Protein AF-A0A7X7E0E4-F1 (afdb_monomer_lite)

Radius of gyration: 13.51 Å; chains: 1; bounding box: 29×26×35 Å

Sequence (89 aa):
GDQTCRIEGGRSLRDRFVRNNTCTTQNPSEPSSGSKTHICTKYPGCKEGYPVEWCAFDGGHTPGIVDGGGDDGAKTWTKTEVWKFFSQF

Structure (mmCIF, N/CA/C/O bac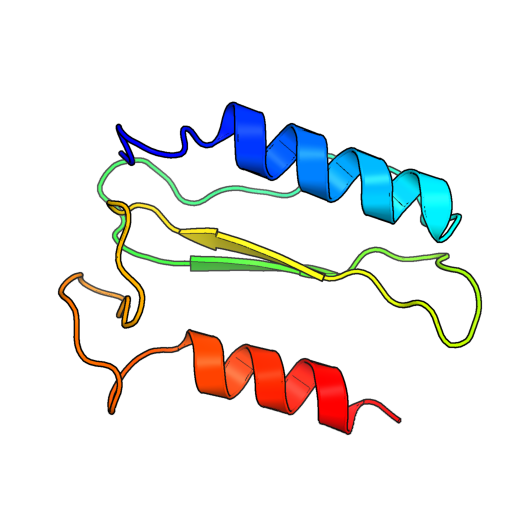kbone):
data_AF-A0A7X7E0E4-F1
#
_entry.id   AF-A0A7X7E0E4-F1
#
loop_
_atom_site.group_PDB
_atom_site.id
_atom_site.type_symbol
_atom_site.label_atom_id
_atom_site.label_alt_id
_atom_site.label_comp_id
_atom_site.label_asym_id
_atom_site.label_entity_id
_atom_site.label_seq_id
_atom_site.pdbx_PDB_ins_code
_atom_site.Cartn_x
_atom_site.Cartn_y
_atom_site.Cartn_z
_atom_site.occupancy
_atom_site.B_iso_or_equiv
_atom_site.auth_seq_id
_atom_site.auth_comp_id
_atom_site.auth_asym_id
_atom_site.auth_atom_id
_atom_site.pdbx_PDB_mo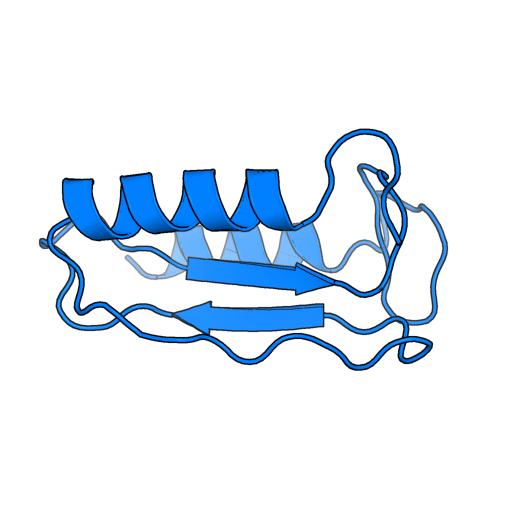del_num
ATOM 1 N N . GLY A 1 1 ? 1.542 3.172 -15.189 1.00 64.12 1 GLY A N 1
ATOM 2 C CA . GLY A 1 1 ? 0.086 3.340 -15.135 1.00 64.12 1 GLY A CA 1
ATOM 3 C C . GLY A 1 1 ? -0.578 2.008 -15.392 1.00 64.12 1 GLY A C 1
ATOM 4 O O . GLY A 1 1 ? -0.329 1.426 -16.443 1.00 64.12 1 GLY A O 1
ATOM 5 N N . ASP A 1 2 ? -1.376 1.532 -14.439 1.00 76.31 2 ASP A N 1
ATOM 6 C CA . ASP A 1 2 ? -2.199 0.325 -14.557 1.00 76.31 2 ASP A CA 1
ATOM 7 C C . ASP A 1 2 ? -3.371 0.567 -15.530 1.00 76.31 2 ASP A C 1
ATOM 9 O O . ASP A 1 2 ? -4.083 1.567 -15.420 1.00 76.31 2 ASP A O 1
ATOM 13 N N . GLN A 1 3 ? -3.552 -0.328 -16.506 1.00 81.00 3 GLN A N 1
ATOM 14 C CA . GLN A 1 3 ? -4.628 -0.258 -17.502 1.00 81.00 3 GLN A CA 1
ATOM 15 C C . GLN A 1 3 ? -5.775 -1.248 -17.241 1.00 81.00 3 GLN A C 1
ATOM 17 O O . GLN A 1 3 ? -6.830 -1.115 -17.859 1.00 81.00 3 GLN A O 1
ATOM 22 N N . THR A 1 4 ? -5.586 -2.200 -16.327 1.00 86.19 4 THR A N 1
ATOM 23 C CA . THR A 1 4 ? -6.557 -3.235 -15.949 1.00 86.19 4 THR A CA 1
ATOM 24 C C . THR A 1 4 ? -7.364 -2.787 -14.735 1.00 86.19 4 THR A C 1
ATOM 26 O O . THR A 1 4 ? -8.593 -2.761 -14.776 1.00 86.19 4 THR A O 1
ATOM 29 N N . CYS A 1 5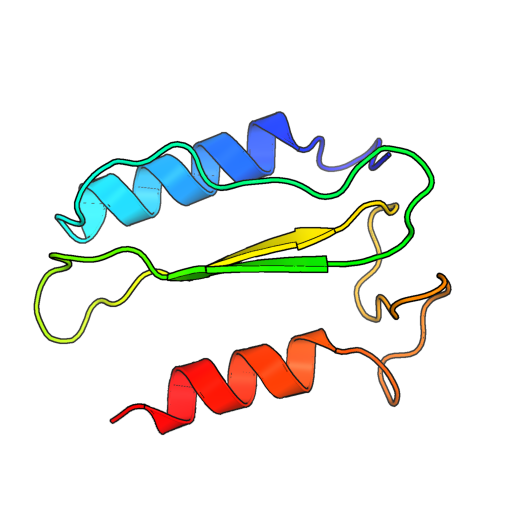 ? -6.678 -2.372 -13.670 1.00 84.50 5 CYS A N 1
ATOM 30 C CA . CYS A 1 5 ? -7.272 -1.784 -12.477 1.00 84.50 5 CYS A CA 1
ATOM 31 C C . CYS A 1 5 ? -6.737 -0.363 -12.323 1.00 84.50 5 CYS A C 1
ATOM 33 O O . CYS A 1 5 ? -5.740 -0.105 -11.651 1.00 84.50 5 CYS A O 1
ATOM 35 N N . ARG A 1 6 ? -7.392 0.586 -12.992 1.00 91.00 6 ARG A N 1
ATOM 36 C CA . ARG A 1 6 ? -6.959 1.982 -12.908 1.00 91.00 6 ARG A CA 1
ATOM 37 C C . ARG A 1 6 ? -7.030 2.480 -11.464 1.00 91.00 6 ARG A C 1
ATOM 39 O O . ARG A 1 6 ? -7.863 2.028 -10.672 1.00 91.00 6 ARG A O 1
ATOM 46 N N . ILE A 1 7 ? -6.175 3.446 -11.136 1.00 92.44 7 ILE A N 1
ATOM 47 C CA . ILE A 1 7 ? -6.018 3.961 -9.770 1.00 92.44 7 ILE A CA 1
ATOM 48 C C . ILE A 1 7 ? -7.333 4.496 -9.184 1.00 92.44 7 ILE A C 1
ATOM 50 O O . ILE A 1 7 ? -7.551 4.407 -7.980 1.00 92.44 7 ILE A O 1
ATOM 54 N N . GLU A 1 8 ? -8.263 4.971 -10.016 1.00 94.06 8 GLU A N 1
ATOM 55 C CA . GLU A 1 8 ? -9.603 5.401 -9.601 1.00 94.06 8 GLU A CA 1
ATOM 56 C C . GLU A 1 8 ? -10.406 4.269 -8.939 1.00 94.06 8 GLU A C 1
ATOM 58 O O . GLU A 1 8 ? -11.123 4.503 -7.961 1.00 94.06 8 GLU A O 1
ATOM 63 N N . GLY A 1 9 ? -10.253 3.032 -9.422 1.00 94.38 9 GLY A N 1
ATOM 64 C CA . GLY A 1 9 ? -10.851 1.847 -8.806 1.00 94.38 9 GLY A CA 1
ATOM 65 C C . GLY A 1 9 ? -10.244 1.558 -7.433 1.00 94.38 9 GLY A C 1
ATOM 66 O O . GLY A 1 9 ? -10.977 1.349 -6.464 1.00 94.38 9 GLY A O 1
ATOM 67 N N . GLY A 1 10 ? -8.915 1.642 -7.321 1.00 94.44 10 GLY A N 1
ATOM 68 C CA . GLY A 1 10 ? -8.198 1.508 -6.049 1.00 94.44 10 GLY A CA 1
ATOM 69 C C . GLY A 1 10 ? -8.607 2.569 -5.020 1.00 94.44 10 GLY A C 1
ATOM 70 O O . GLY A 1 10 ? -8.930 2.235 -3.880 1.00 94.44 10 GLY A O 1
ATOM 71 N N . ARG A 1 11 ? -8.702 3.837 -5.440 1.00 96.88 11 ARG A N 1
ATOM 72 C CA . ARG A 1 11 ? -9.192 4.951 -4.606 1.00 96.88 11 ARG A CA 1
ATOM 73 C C . ARG A 1 11 ? -10.624 4.708 -4.125 1.00 96.88 11 ARG A C 1
ATOM 75 O O . ARG A 1 11 ? -10.906 4.863 -2.942 1.00 96.88 11 ARG A O 1
ATOM 82 N N . SER A 1 12 ? -11.506 4.242 -5.010 1.00 96.44 12 SER A N 1
ATOM 83 C CA . SER A 1 12 ? -12.896 3.927 -4.650 1.00 96.44 12 SER A CA 1
ATOM 84 C C . SER A 1 12 ? -12.991 2.805 -3.603 1.00 96.44 12 SER A C 1
ATOM 86 O O . SER A 1 12 ? -13.811 2.873 -2.683 1.00 96.44 12 SER A O 1
ATOM 88 N N . LEU A 1 13 ? -12.138 1.778 -3.707 1.00 96.38 13 LEU A N 1
ATOM 89 C CA . LEU A 1 13 ? -12.048 0.698 -2.718 1.00 96.38 13 LEU A CA 1
ATOM 90 C C . LEU A 1 13 ? -11.526 1.205 -1.372 1.00 96.38 13 LEU A C 1
ATOM 92 O O . LEU A 1 13 ? -12.142 0.934 -0.340 1.00 96.38 13 LEU A O 1
ATOM 96 N N . ARG A 1 14 ? -10.438 1.980 -1.380 1.00 97.69 14 ARG A N 1
ATOM 97 C CA . ARG A 1 14 ? -9.894 2.645 -0.189 1.00 97.69 14 ARG A CA 1
ATOM 98 C C . ARG A 1 14 ? -10.973 3.448 0.533 1.00 97.69 14 ARG A C 1
ATOM 100 O O . ARG A 1 14 ? -11.206 3.222 1.717 1.00 97.69 14 ARG A O 1
ATOM 107 N N . ASP A 1 15 ? -11.680 4.322 -0.180 1.00 97.88 15 ASP A N 1
ATOM 108 C CA . ASP A 1 15 ? -12.696 5.207 0.406 1.00 97.88 15 ASP A CA 1
ATOM 109 C C . ASP A 1 15 ? -13.865 4.423 1.019 1.00 97.88 15 ASP A C 1
ATOM 111 O O . ASP A 1 15 ? -14.452 4.834 2.025 1.00 97.88 15 ASP A O 1
ATOM 115 N N . ARG A 1 16 ? -14.188 3.248 0.461 1.00 98.12 16 ARG A N 1
ATOM 116 C CA . ARG A 1 16 ? -15.154 2.322 1.063 1.00 98.12 16 ARG A CA 1
ATOM 117 C C . ARG A 1 16 ? -14.674 1.789 2.413 1.00 98.12 16 ARG A C 1
ATOM 119 O O . ARG A 1 16 ? -15.469 1.795 3.349 1.00 98.12 16 ARG A O 1
ATOM 126 N N . PHE A 1 17 ? -13.421 1.351 2.535 1.00 98.12 17 PHE A N 1
ATOM 127 C CA . PHE A 1 17 ? -12.881 0.857 3.810 1.00 98.12 17 PHE A CA 1
ATOM 128 C C . PHE A 1 17 ? -12.719 1.969 4.847 1.00 98.12 17 PHE A C 1
ATOM 130 O O . PHE A 1 17 ? -13.112 1.774 5.992 1.00 98.12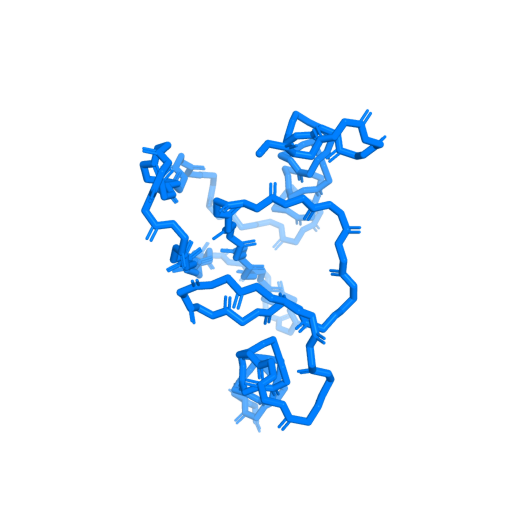 17 PHE A O 1
ATOM 137 N N . VAL A 1 18 ? -12.243 3.150 4.441 1.00 98.44 18 VAL A N 1
ATOM 138 C CA . VAL A 1 18 ? -12.154 4.340 5.308 1.00 98.44 18 VAL A CA 1
ATOM 139 C C . VAL A 1 18 ? -13.511 4.647 5.940 1.00 98.44 18 VAL A C 1
ATOM 141 O O . VAL A 1 18 ? -13.606 4.798 7.156 1.00 98.44 18 VAL A O 1
ATOM 144 N N . ARG A 1 19 ? -14.579 4.660 5.132 1.00 98.25 19 ARG A N 1
ATOM 145 C CA . ARG A 1 19 ? -15.947 4.872 5.622 1.00 98.25 19 ARG A CA 1
ATOM 146 C C . ARG A 1 19 ? -16.427 3.732 6.521 1.00 98.25 19 ARG A C 1
ATOM 148 O O . ARG A 1 19 ? -16.961 3.994 7.593 1.00 98.25 19 ARG A O 1
ATOM 155 N N . ASN A 1 20 ? -16.265 2.483 6.086 1.00 98.25 20 ASN A N 1
ATOM 156 C CA . ASN A 1 20 ? -16.744 1.315 6.831 1.00 98.25 20 ASN A CA 1
ATOM 157 C C . ASN A 1 20 ? -16.081 1.187 8.210 1.00 98.25 20 ASN A C 1
ATOM 159 O O . ASN A 1 20 ? -16.731 0.773 9.167 1.00 98.25 20 ASN A O 1
ATOM 163 N N . ASN A 1 21 ? -14.808 1.569 8.304 1.00 98.50 21 ASN A N 1
ATOM 164 C CA . ASN A 1 21 ? -14.002 1.461 9.514 1.00 98.50 21 ASN A CA 1
ATOM 165 C C . ASN A 1 21 ? -13.964 2.774 10.312 1.00 98.50 21 ASN A C 1
ATOM 167 O O . ASN A 1 21 ? -13.139 2.911 11.210 1.00 98.50 21 ASN A O 1
ATOM 171 N N . THR A 1 22 ? -14.832 3.736 9.972 1.00 98.19 22 THR A N 1
ATOM 172 C CA . THR A 1 22 ? -14.984 5.042 10.640 1.00 98.19 22 THR A CA 1
ATOM 173 C C . THR A 1 22 ? -13.686 5.839 10.774 1.00 98.19 22 THR A C 1
ATOM 175 O O . THR A 1 22 ? -13.520 6.590 11.729 1.00 98.19 22 THR A O 1
ATOM 178 N N . CYS A 1 23 ? -12.761 5.672 9.834 1.00 98.44 23 CYS A N 1
ATOM 179 C CA . CYS A 1 23 ? -11.502 6.399 9.823 1.00 98.44 23 CYS A CA 1
ATOM 180 C C . CYS A 1 23 ? -11.703 7.865 9.410 1.00 98.44 23 CYS A C 1
ATOM 182 O O . CYS A 1 23 ? -12.617 8.193 8.648 1.00 98.44 23 CYS A O 1
ATOM 184 N N . THR A 1 24 ? -10.788 8.740 9.824 1.00 98.12 24 THR A N 1
ATOM 185 C CA . THR A 1 24 ? -10.734 10.128 9.351 1.00 98.12 24 THR A CA 1
ATOM 186 C C . THR A 1 24 ? -10.417 10.160 7.858 1.00 98.12 24 THR A C 1
ATOM 188 O O . THR A 1 24 ? -9.377 9.666 7.424 1.0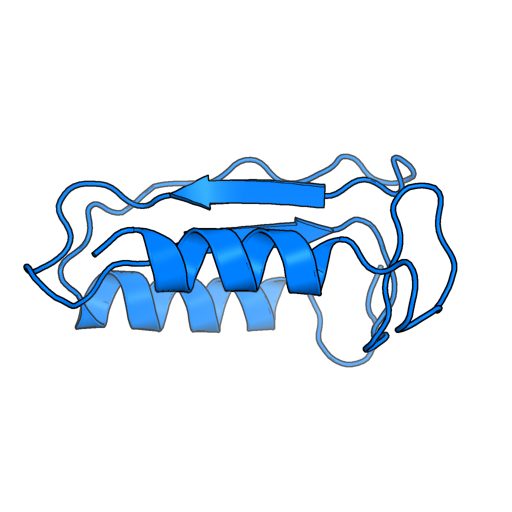0 98.12 24 THR A O 1
ATOM 191 N N . THR A 1 25 ? -11.288 10.769 7.055 1.00 95.88 25 THR A N 1
ATOM 192 C CA . THR A 1 25 ? -11.055 10.941 5.616 1.00 95.88 25 THR A CA 1
ATOM 193 C C . THR A 1 25 ? -9.863 11.858 5.356 1.00 95.88 25 THR A C 1
ATOM 195 O O . THR A 1 25 ? -9.750 12.918 5.968 1.00 95.88 25 THR A O 1
ATOM 198 N N . GLN A 1 26 ? -9.012 11.489 4.403 1.00 95.38 26 GLN A N 1
ATOM 199 C CA . GLN A 1 26 ? -7.859 12.279 3.969 1.00 95.38 26 GLN A CA 1
ATOM 200 C C . GLN A 1 26 ? -7.567 12.019 2.489 1.00 95.38 26 GLN A C 1
ATOM 202 O O . GLN A 1 26 ? -7.983 10.992 1.946 1.00 95.38 26 GLN A O 1
ATOM 207 N N . ASN A 1 27 ? -6.819 12.933 1.872 1.00 94.06 27 ASN A N 1
ATOM 208 C CA . ASN A 1 27 ? -6.274 12.788 0.525 1.00 94.06 27 ASN A CA 1
ATOM 209 C C . ASN A 1 27 ? -4.815 12.316 0.634 1.00 94.06 27 ASN A C 1
ATOM 211 O O . ASN A 1 27 ? -3.934 13.157 0.815 1.00 94.06 27 ASN A O 1
ATOM 215 N N . PRO A 1 28 ? -4.546 10.998 0.593 1.00 95.50 28 PRO A N 1
ATOM 216 C CA . PRO A 1 28 ? -3.189 10.483 0.715 1.00 95.50 28 PRO A CA 1
ATOM 217 C C . PRO A 1 28 ? -2.347 10.897 -0.494 1.00 95.50 28 PRO A C 1
ATOM 219 O O . PRO A 1 28 ? -2.846 10.936 -1.621 1.00 95.50 28 PRO A O 1
ATOM 222 N N . SER A 1 29 ? -1.066 11.173 -0.257 1.00 95.31 29 SER A N 1
ATOM 223 C CA . SER A 1 29 ? -0.099 11.409 -1.328 1.00 95.31 29 SER A CA 1
ATOM 224 C C . SER A 1 29 ? 0.044 10.168 -2.207 1.00 95.31 29 SER A C 1
ATOM 226 O O . SER A 1 29 ? 0.019 9.039 -1.716 1.00 95.31 29 SER A O 1
ATOM 228 N N . GLU A 1 30 ? 0.250 10.381 -3.502 1.00 96.00 30 GLU A N 1
ATOM 229 C CA . GLU A 1 30 ? 0.540 9.315 -4.459 1.00 96.00 30 GLU A CA 1
ATOM 230 C C . GLU A 1 30 ? 1.907 9.544 -5.120 1.00 96.00 30 GLU A C 1
ATOM 232 O O . GLU A 1 30 ? 2.336 10.697 -5.247 1.00 96.00 30 GLU A O 1
ATOM 237 N N . PRO A 1 31 ? 2.613 8.471 -5.524 1.00 96.44 31 PRO A N 1
ATOM 238 C CA . PRO A 1 31 ? 3.891 8.593 -6.214 1.00 96.44 31 PRO A CA 1
ATOM 239 C C . PRO A 1 31 ? 3.767 9.403 -7.508 1.00 96.44 31 PRO A C 1
ATOM 241 O O . PRO A 1 31 ? 2.769 9.315 -8.227 1.00 96.44 31 PRO A O 1
ATOM 244 N N . SER A 1 32 ? 4.803 10.172 -7.840 1.00 95.62 32 SER A N 1
ATOM 245 C CA . SER A 1 32 ? 4.851 10.896 -9.110 1.00 95.62 32 SER A CA 1
ATOM 246 C C . SER A 1 32 ? 4.995 9.932 -10.292 1.00 95.62 32 SER A C 1
ATOM 248 O O . SER A 1 32 ? 5.595 8.859 -10.183 1.00 95.62 32 SER A O 1
ATOM 250 N N . SER A 1 33 ? 4.458 10.318 -11.450 1.00 93.94 33 SER A N 1
ATOM 251 C CA . SER A 1 33 ? 4.591 9.531 -12.681 1.00 93.94 33 SER A CA 1
ATOM 252 C C . SER A 1 33 ? 6.064 9.359 -13.062 1.00 93.94 33 SER A C 1
ATOM 254 O O . SER A 1 33 ? 6.811 10.334 -13.128 1.00 93.94 33 SER A O 1
ATOM 256 N N . GLY A 1 34 ? 6.481 8.120 -13.313 1.00 94.06 34 GLY A N 1
ATOM 257 C CA . GLY A 1 34 ? 7.862 7.758 -13.629 1.00 94.06 34 GLY A CA 1
ATOM 258 C C . GLY A 1 34 ? 8.746 7.472 -12.411 1.00 94.06 34 GLY A C 1
ATOM 259 O O . GLY A 1 34 ? 9.856 6.985 -12.604 1.00 94.06 34 GLY A O 1
ATOM 260 N N . SER A 1 35 ? 8.277 7.719 -11.182 1.00 96.50 35 SER A N 1
ATOM 261 C CA . SER A 1 35 ? 9.065 7.487 -9.961 1.00 96.50 35 SER A CA 1
ATOM 262 C C . SER A 1 35 ? 9.385 6.018 -9.713 1.00 96.50 35 SER A C 1
ATOM 264 O O . SER A 1 35 ? 10.446 5.720 -9.169 1.00 96.50 35 SER A O 1
ATOM 266 N N . LYS A 1 36 ? 8.484 5.104 -10.106 1.00 95.62 36 LYS A N 1
ATOM 267 C CA . LYS A 1 36 ? 8.599 3.665 -9.812 1.00 95.62 36 LYS A CA 1
ATOM 268 C C . LYS A 1 36 ? 8.792 3.396 -8.311 1.00 95.62 36 LYS A C 1
ATOM 270 O O . LYS A 1 36 ? 9.498 2.460 -7.949 1.00 95.62 36 LYS A O 1
ATOM 275 N N . THR A 1 37 ? 8.183 4.213 -7.454 1.00 96.75 37 THR A N 1
ATOM 276 C CA . THR A 1 37 ? 8.190 4.051 -5.994 1.00 96.75 37 THR A CA 1
ATOM 277 C C . THR A 1 37 ? 6.778 3.851 -5.453 1.00 96.75 37 THR A C 1
ATOM 279 O O . THR A 1 37 ? 5.792 4.143 -6.142 1.00 96.75 37 THR A O 1
ATOM 282 N N . HIS A 1 38 ? 6.676 3.354 -4.217 1.00 97.12 38 HIS A N 1
ATOM 283 C CA . HIS A 1 38 ? 5.428 3.327 -3.458 1.00 97.12 38 HIS A CA 1
ATOM 284 C C . HIS A 1 38 ? 5.378 4.403 -2.368 1.00 97.12 38 HIS A C 1
ATOM 286 O O . HIS A 1 38 ? 6.398 4.872 -1.865 1.00 97.12 38 HIS A O 1
ATOM 292 N N . ILE A 1 39 ? 4.157 4.775 -1.987 1.00 97.62 39 ILE A N 1
ATOM 293 C CA . ILE A 1 39 ? 3.854 5.587 -0.807 1.00 97.62 39 ILE A CA 1
ATOM 294 C C . ILE A 1 39 ? 2.717 4.901 -0.054 1.00 97.62 39 ILE A C 1
ATOM 296 O O . ILE A 1 39 ? 1.666 4.644 -0.641 1.00 97.62 39 ILE A O 1
ATOM 300 N N . CYS A 1 40 ? 2.915 4.645 1.241 1.00 97.62 40 CYS A N 1
ATOM 301 C CA . CYS A 1 40 ? 1.886 4.141 2.148 1.00 97.62 40 CYS A CA 1
ATOM 302 C C . CYS A 1 40 ? 1.394 5.247 3.086 1.00 97.62 40 CYS A C 1
ATOM 304 O O . CYS A 1 40 ? 2.176 6.048 3.594 1.00 97.62 40 CYS A O 1
ATOM 306 N N . THR A 1 41 ? 0.083 5.303 3.310 1.00 97.69 41 THR A N 1
ATOM 307 C CA . THR A 1 41 ? -0.571 6.247 4.217 1.00 97.69 41 THR A CA 1
ATOM 308 C C . THR A 1 41 ? -1.478 5.492 5.180 1.00 97.69 41 THR A C 1
ATOM 310 O O . THR A 1 41 ? -2.437 4.838 4.763 1.00 97.69 41 THR A O 1
ATOM 313 N N . LYS A 1 42 ? -1.213 5.640 6.479 1.00 97.19 42 LYS A N 1
ATOM 314 C CA . LYS A 1 42 ? -2.086 5.147 7.549 1.00 97.19 42 LYS A CA 1
ATOM 315 C C . LYS A 1 42 ? -3.220 6.131 7.798 1.00 97.19 42 LYS A C 1
ATOM 317 O O . LYS A 1 42 ? -3.001 7.343 7.846 1.00 97.19 42 LYS A O 1
ATOM 322 N N . TYR A 1 43 ? -4.433 5.617 7.954 1.00 97.81 43 TYR A N 1
ATOM 323 C CA . TYR A 1 43 ? -5.598 6.430 8.270 1.00 97.81 43 TYR A CA 1
ATOM 324 C C . TYR A 1 43 ? -5.770 6.562 9.789 1.00 97.81 43 TYR A C 1
ATOM 326 O O . TYR A 1 43 ? -5.843 5.545 10.480 1.00 97.81 43 TYR A O 1
ATOM 334 N N . PRO A 1 44 ? -5.829 7.791 10.333 1.00 96.69 44 PRO A N 1
ATOM 335 C CA . PRO A 1 44 ? -6.065 7.993 11.755 1.00 96.69 44 PRO A CA 1
ATOM 336 C C . PRO A 1 44 ? -7.556 7.862 12.095 1.00 96.69 44 PRO A C 1
ATOM 338 O O . PRO A 1 44 ? -8.421 7.916 11.221 1.00 96.69 44 PRO A O 1
ATOM 341 N N . GLY A 1 45 ? -7.859 7.721 13.387 1.00 97.25 45 GLY A N 1
ATOM 342 C CA . GLY A 1 45 ? -9.234 7.768 13.900 1.00 97.25 45 GLY A CA 1
ATOM 343 C C . GLY A 1 45 ? -10.116 6.574 13.525 1.00 97.25 45 GLY A C 1
ATOM 344 O O . GLY A 1 45 ? -11.322 6.637 13.725 1.00 97.25 45 GLY A O 1
ATOM 345 N N . CYS A 1 46 ? -9.546 5.500 12.977 1.00 97.75 46 CYS A N 1
ATOM 346 C CA . CYS A 1 46 ? -10.293 4.284 12.673 1.00 97.75 46 CYS A CA 1
ATOM 347 C C . CYS A 1 46 ? -10.867 3.634 13.939 1.00 97.75 46 CYS A C 1
ATOM 349 O O . CYS A 1 46 ? -10.292 3.737 15.025 1.00 97.75 46 CYS A O 1
ATOM 351 N N . LYS A 1 47 ? -11.971 2.899 13.775 1.00 97.94 47 LYS A N 1
ATOM 352 C CA . LYS A 1 47 ? -12.523 2.017 14.803 1.00 97.94 47 LYS A CA 1
ATOM 353 C C . LYS A 1 47 ? -11.444 1.049 15.295 1.00 97.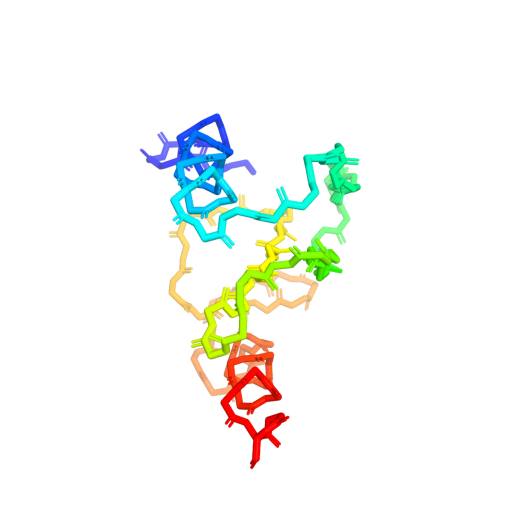94 47 LYS A C 1
ATOM 355 O O . LYS A 1 47 ? -10.730 0.443 14.494 1.00 97.94 47 LYS A O 1
ATOM 360 N N . GLU A 1 48 ? -11.367 0.869 16.609 1.00 95.69 48 GLU A N 1
ATOM 361 C CA . GLU A 1 48 ? -10.446 -0.077 17.241 1.00 95.69 48 GLU A CA 1
ATOM 362 C C . GLU A 1 48 ? -10.603 -1.489 16.653 1.00 95.69 48 GLU A C 1
ATOM 364 O O . GLU A 1 48 ? -11.720 -1.987 16.496 1.00 95.69 48 GLU A O 1
ATOM 369 N N . GLY A 1 49 ? -9.479 -2.111 16.284 1.00 95.25 49 GLY A N 1
ATOM 370 C CA . GLY A 1 49 ? -9.442 -3.411 15.604 1.00 95.25 49 GLY A CA 1
ATOM 371 C C . GLY A 1 49 ? -9.710 -3.369 14.092 1.00 95.25 49 GLY A C 1
ATOM 372 O O . GLY A 1 49 ? -9.675 -4.413 13.447 1.00 95.25 49 GLY A O 1
ATOM 373 N N . TYR A 1 50 ? -9.947 -2.191 13.504 1.00 97.00 50 TYR A N 1
ATOM 374 C CA . TYR A 1 50 ? -10.232 -2.023 12.072 1.00 97.00 50 TYR A CA 1
ATOM 375 C C . TYR A 1 50 ? -9.342 -0.943 11.424 1.00 97.00 50 TYR A C 1
ATOM 377 O O . TYR A 1 50 ? -9.864 0.011 10.837 1.00 97.00 50 TYR A O 1
ATOM 385 N N . PRO A 1 51 ? -8.000 -1.042 11.501 1.00 98.00 51 PRO A N 1
ATOM 386 C CA . PRO A 1 51 ? -7.118 -0.061 10.872 1.00 98.00 51 PRO A CA 1
ATOM 387 C C . PRO A 1 51 ? -7.285 -0.070 9.347 1.00 98.00 51 PRO A C 1
ATOM 389 O O . PRO A 1 51 ? -7.651 -1.081 8.742 1.00 98.00 51 PRO A O 1
ATOM 392 N N . VAL A 1 52 ? -6.962 1.056 8.714 1.00 98.00 52 VAL A N 1
ATOM 393 C CA . VAL A 1 52 ? -6.860 1.162 7.256 1.00 98.00 52 VAL A CA 1
ATOM 394 C C . VAL A 1 52 ? -5.511 1.775 6.903 1.00 98.00 52 VAL A C 1
ATOM 396 O O . VAL A 1 52 ? -5.145 2.840 7.400 1.00 98.00 52 VAL A O 1
ATOM 399 N N . GLU A 1 53 ? -4.785 1.110 6.012 1.00 97.75 53 GLU A N 1
ATOM 400 C CA . GLU A 1 53 ? -3.559 1.609 5.397 1.00 97.75 53 GLU A CA 1
ATOM 401 C C . GLU A 1 53 ? -3.691 1.505 3.876 1.00 97.75 53 GLU A C 1
ATOM 403 O O . GLU A 1 53 ? -4.205 0.518 3.348 1.00 97.75 53 GLU A O 1
ATOM 408 N N . TRP A 1 54 ? -3.283 2.560 3.175 1.00 97.69 54 TRP A N 1
ATOM 409 C CA . TRP A 1 54 ? -3.353 2.658 1.721 1.00 97.69 54 TRP A CA 1
ATOM 410 C C . TRP A 1 54 ? -1.956 2.826 1.146 1.00 97.69 54 TRP A C 1
ATOM 412 O O . TRP A 1 54 ? -1.310 3.831 1.430 1.00 97.69 54 TRP A O 1
ATOM 422 N N . CYS A 1 55 ? -1.523 1.888 0.308 1.00 97.31 55 CYS A N 1
ATOM 423 C CA . CYS A 1 55 ? -0.263 1.975 -0.421 1.00 97.31 55 CYS A CA 1
ATOM 424 C C . CYS A 1 55 ? -0.529 2.150 -1.920 1.00 97.31 55 CYS A C 1
ATOM 426 O O . CYS A 1 55 ? -1.192 1.314 -2.532 1.00 97.31 55 CYS A O 1
ATOM 428 N N . ALA A 1 56 ? 0.002 3.219 -2.512 1.00 96.38 56 ALA A N 1
ATOM 429 C CA . ALA A 1 56 ? -0.042 3.479 -3.950 1.00 96.38 56 ALA A CA 1
ATOM 430 C C . ALA A 1 56 ? 1.354 3.321 -4.563 1.00 96.38 56 ALA A C 1
ATOM 432 O O . ALA A 1 56 ? 2.342 3.657 -3.917 1.00 96.38 56 ALA A O 1
ATOM 433 N N . PHE A 1 57 ? 1.432 2.853 -5.810 1.00 96.06 57 PHE A N 1
ATOM 434 C CA . PHE A 1 57 ? 2.684 2.649 -6.544 1.00 96.06 57 PHE A CA 1
ATOM 435 C C . PHE A 1 57 ? 2.584 3.163 -7.985 1.00 96.06 57 PHE A C 1
ATOM 437 O O . PHE A 1 57 ? 1.559 2.977 -8.645 1.00 96.06 57 PHE A O 1
ATOM 444 N N . ASP A 1 58 ? 3.661 3.756 -8.507 1.00 94.94 58 ASP A N 1
ATOM 445 C CA . ASP A 1 58 ? 3.750 4.153 -9.919 1.00 94.94 58 ASP A CA 1
ATOM 446 C C . ASP A 1 58 ? 4.155 2.973 -10.833 1.00 94.94 58 ASP A C 1
ATOM 448 O O . ASP A 1 58 ? 5.305 2.824 -11.268 1.00 94.94 58 ASP A O 1
ATOM 452 N N . GLY A 1 59 ? 3.182 2.122 -11.171 1.00 92.12 59 GLY A N 1
ATOM 453 C CA . GLY A 1 59 ? 3.425 0.874 -11.906 1.00 92.12 59 GLY A CA 1
ATOM 454 C C . GLY A 1 59 ? 2.300 0.409 -12.811 1.00 92.12 59 GLY A C 1
ATOM 455 O O . GLY A 1 59 ? 1.383 1.167 -13.131 1.00 92.12 59 GLY A O 1
ATOM 456 N N . GLY A 1 60 ? 2.441 -0.827 -13.291 1.00 90.44 60 GLY A N 1
ATOM 457 C CA . GLY A 1 60 ? 1.373 -1.594 -13.934 1.00 90.44 60 GLY A CA 1
ATOM 458 C C . GLY A 1 60 ? 0.674 -2.525 -12.937 1.00 90.44 60 GLY A C 1
ATOM 459 O O . GLY A 1 60 ? 0.989 -2.507 -11.750 1.00 90.44 60 GLY A O 1
ATOM 460 N N . HIS A 1 61 ? -0.249 -3.351 -13.435 1.00 90.88 61 HIS A N 1
ATOM 461 C CA . HIS A 1 61 ? -0.950 -4.357 -12.632 1.00 90.88 61 HIS A CA 1
ATOM 462 C C . HIS A 1 61 ? -0.103 -5.624 -12.480 1.00 90.88 61 HIS A C 1
ATOM 464 O O . HIS A 1 61 ? -0.161 -6.505 -13.340 1.00 90.88 61 HIS A O 1
ATOM 470 N N . THR A 1 62 ? 0.701 -5.726 -11.422 1.00 90.31 62 THR A N 1
ATOM 471 C CA . THR A 1 62 ? 1.512 -6.925 -11.159 1.00 90.31 62 THR A CA 1
ATOM 472 C C . THR A 1 62 ? 1.447 -7.344 -9.688 1.00 90.31 62 THR A C 1
ATOM 474 O O . THR A 1 62 ? 1.336 -6.485 -8.810 1.00 90.31 62 THR A O 1
ATOM 477 N N . PRO A 1 63 ? 1.498 -8.657 -9.387 1.00 88.69 63 PRO A N 1
ATOM 478 C CA . PRO A 1 63 ? 1.408 -9.149 -8.014 1.00 88.69 63 PRO A CA 1
ATOM 479 C C . PRO A 1 63 ? 2.711 -8.985 -7.212 1.00 88.69 63 PRO A C 1
ATOM 481 O O . PRO A 1 63 ? 2.651 -8.859 -5.992 1.00 88.69 63 PRO A O 1
ATOM 484 N N . GLY A 1 64 ? 3.883 -8.989 -7.854 1.00 92.81 64 GLY A N 1
ATOM 485 C CA . GLY A 1 64 ? 5.198 -8.939 -7.205 1.00 92.81 64 GLY A CA 1
ATOM 486 C C . GLY A 1 64 ? 5.934 -7.620 -7.417 1.00 92.81 64 GLY A C 1
ATOM 487 O O . GLY A 1 64 ? 7.142 -7.616 -7.634 1.00 92.81 64 GLY A O 1
ATOM 488 N N . ILE A 1 65 ? 5.231 -6.490 -7.375 1.00 93.50 65 ILE A N 1
ATOM 489 C CA . ILE A 1 65 ? 5.819 -5.187 -7.692 1.00 93.50 65 ILE A CA 1
ATOM 490 C C . ILE A 1 65 ? 7.012 -4.810 -6.790 1.00 93.50 65 ILE A C 1
ATOM 492 O O . ILE A 1 65 ? 6.978 -5.021 -5.574 1.00 93.50 65 ILE A O 1
ATOM 496 N N . VAL A 1 66 ? 8.062 -4.236 -7.386 1.00 95.81 66 VAL A N 1
ATOM 497 C CA . VAL A 1 66 ? 9.299 -3.802 -6.711 1.00 95.81 66 VAL A CA 1
ATOM 498 C C . VAL A 1 66 ? 9.554 -2.317 -6.991 1.00 95.81 66 VAL A C 1
ATOM 500 O O . VAL A 1 66 ? 9.285 -1.835 -8.094 1.00 95.81 66 VAL A O 1
ATOM 503 N N . ASP A 1 67 ? 10.087 -1.588 -6.008 1.00 96.00 67 ASP A N 1
ATOM 504 C CA . ASP A 1 67 ? 10.567 -0.221 -6.231 1.00 96.00 67 ASP A CA 1
ATOM 505 C C . ASP A 1 67 ? 11.735 -0.216 -7.224 1.00 96.00 67 ASP A C 1
ATOM 507 O O . ASP A 1 67 ? 12.587 -1.103 -7.214 1.00 96.00 67 ASP A O 1
ATOM 511 N N . GLY A 1 68 ? 11.763 0.775 -8.113 1.00 93.81 68 GLY A N 1
ATOM 512 C CA . GLY A 1 68 ? 12.625 0.773 -9.298 1.00 93.81 68 GLY A CA 1
ATOM 513 C C . GLY A 1 68 ? 12.049 -0.023 -10.479 1.00 93.81 68 GLY A C 1
ATOM 514 O O . GLY A 1 68 ? 12.562 0.084 -11.591 1.00 93.81 68 GLY A O 1
ATOM 515 N N . GLY A 1 69 ? 10.936 -0.738 -10.279 1.00 88.44 69 GLY A N 1
ATOM 516 C CA . GLY A 1 69 ? 10.209 -1.483 -11.305 1.00 88.44 69 GLY A CA 1
ATOM 517 C C . GLY A 1 69 ? 10.532 -2.981 -11.344 1.00 88.44 69 GLY A C 1
ATOM 518 O O . GLY A 1 69 ? 11.479 -3.460 -10.728 1.00 88.44 69 GLY A O 1
ATOM 519 N N . GLY A 1 70 ? 9.720 -3.723 -12.103 1.00 91.00 70 GLY A N 1
ATOM 520 C CA . GLY A 1 70 ? 9.809 -5.180 -12.233 1.00 91.00 70 GLY A CA 1
ATOM 521 C C . GLY A 1 70 ? 8.702 -5.928 -11.485 1.00 91.00 70 GLY A C 1
ATOM 522 O O . GLY A 1 70 ? 7.854 -5.324 -10.828 1.00 91.00 70 GLY A O 1
ATOM 523 N N . ASP A 1 71 ? 8.712 -7.251 -11.627 1.00 93.50 71 ASP A N 1
ATOM 524 C CA . ASP A 1 71 ? 7.778 -8.175 -10.982 1.00 93.50 71 ASP A CA 1
ATOM 525 C C . ASP A 1 71 ? 8.565 -9.369 -10.423 1.00 93.50 71 ASP A C 1
ATOM 527 O O . ASP A 1 71 ? 9.059 -10.214 -11.169 1.00 93.50 71 ASP A O 1
ATOM 531 N N . ASP A 1 72 ? 8.758 -9.379 -9.107 1.00 94.62 72 ASP A N 1
ATOM 532 C CA . ASP A 1 72 ? 9.501 -10.395 -8.368 1.00 94.62 72 ASP A CA 1
ATOM 533 C C . ASP A 1 72 ? 8.869 -10.562 -6.978 1.00 94.62 72 ASP A C 1
ATOM 535 O O . ASP A 1 72 ? 9.109 -9.785 -6.048 1.00 94.62 72 ASP A O 1
ATOM 539 N N . GLY A 1 73 ? 8.068 -11.617 -6.813 1.00 92.12 73 GLY A N 1
ATOM 540 C CA . GLY A 1 73 ? 7.409 -11.927 -5.542 1.00 92.12 73 GLY A CA 1
ATOM 541 C C . GLY A 1 73 ? 8.380 -12.169 -4.380 1.00 92.12 73 GLY A C 1
ATOM 542 O O . GLY A 1 73 ? 8.012 -11.976 -3.221 1.00 92.12 73 GLY A O 1
ATOM 543 N N . ALA A 1 74 ? 9.639 -12.529 -4.650 1.00 93.00 74 ALA A N 1
ATOM 544 C CA . ALA A 1 74 ? 10.650 -12.668 -3.610 1.00 93.00 74 ALA A CA 1
ATOM 545 C C . ALA A 1 74 ? 11.234 -11.316 -3.181 1.00 93.00 74 ALA A C 1
ATOM 547 O O . ALA A 1 74 ? 11.709 -11.209 -2.050 1.00 93.00 74 ALA A O 1
ATOM 548 N N . LYS A 1 75 ? 11.178 -10.277 -4.021 1.00 94.38 75 LYS A N 1
ATOM 549 C CA . LYS A 1 75 ? 11.729 -8.940 -3.723 1.00 94.38 75 LYS A CA 1
ATOM 550 C C . LYS A 1 75 ? 10.685 -7.850 -3.493 1.00 94.38 75 LYS A C 1
ATOM 552 O O . LYS A 1 75 ? 11.061 -6.750 -3.101 1.00 94.38 75 LYS A O 1
ATOM 557 N N . THR A 1 76 ? 9.403 -8.139 -3.701 1.00 96.69 76 THR A N 1
ATOM 558 C CA . THR A 1 76 ? 8.328 -7.152 -3.540 1.00 96.69 76 THR A CA 1
ATOM 559 C C . THR A 1 76 ? 8.338 -6.479 -2.165 1.00 96.69 76 THR A C 1
ATOM 561 O O . THR A 1 76 ? 8.564 -7.128 -1.141 1.00 96.69 76 THR A O 1
ATOM 564 N N . TRP A 1 77 ? 8.064 -5.172 -2.140 1.00 95.75 77 TRP A N 1
ATOM 565 C CA . TRP A 1 77 ? 7.897 -4.398 -0.905 1.00 95.75 77 TRP A CA 1
ATOM 566 C C . TRP A 1 77 ? 6.567 -4.710 -0.205 1.00 95.75 77 TRP A C 1
ATOM 568 O O . TRP A 1 77 ? 6.467 -4.582 1.015 1.00 95.75 77 TRP A O 1
ATOM 578 N N . THR A 1 78 ? 5.565 -5.196 -0.947 1.00 95.88 78 THR A N 1
ATOM 579 C CA . THR A 1 78 ? 4.210 -5.457 -0.431 1.00 95.88 78 THR A CA 1
ATOM 580 C C . THR A 1 78 ? 4.213 -6.424 0.750 1.00 95.88 78 THR A C 1
ATOM 582 O O . THR A 1 78 ? 3.542 -6.171 1.743 1.00 95.88 78 THR A O 1
ATOM 585 N N . LYS A 1 79 ? 5.028 -7.487 0.709 1.00 94.25 79 LYS A N 1
ATOM 586 C CA . LYS A 1 79 ? 5.146 -8.459 1.811 1.00 94.25 79 LYS A CA 1
ATOM 587 C C . LYS A 1 79 ? 5.634 -7.814 3.113 1.00 94.25 79 LYS A C 1
ATOM 589 O O . LYS A 1 79 ? 5.195 -8.199 4.193 1.00 94.25 79 LYS A O 1
ATOM 594 N N . THR A 1 80 ? 6.524 -6.829 3.008 1.00 95.38 80 THR A N 1
ATOM 595 C CA . THR A 1 80 ? 7.076 -6.110 4.158 1.00 95.38 80 THR A CA 1
ATOM 596 C C . THR A 1 80 ? 6.017 -5.197 4.763 1.00 95.38 80 THR A C 1
ATOM 598 O O . THR A 1 80 ? 5.833 -5.211 5.978 1.00 95.38 80 THR A O 1
ATOM 601 N N . GLU A 1 81 ? 5.283 -4.450 3.934 1.00 96.88 81 GLU A N 1
ATOM 602 C CA . GLU A 1 81 ? 4.198 -3.575 4.402 1.00 96.88 81 GLU A CA 1
ATOM 603 C C . GLU A 1 81 ? 3.026 -4.370 4.987 1.00 96.88 81 GLU A C 1
ATOM 605 O O . GLU A 1 81 ? 2.523 -4.042 6.059 1.00 96.88 81 GLU A O 1
ATOM 610 N N . VAL A 1 82 ? 2.656 -5.487 4.360 1.00 95.75 82 VAL A N 1
ATOM 611 C CA . VAL A 1 82 ? 1.630 -6.398 4.883 1.00 95.75 82 VAL A CA 1
ATOM 612 C C . VAL A 1 82 ? 2.047 -6.981 6.234 1.00 95.75 82 VAL A C 1
ATOM 614 O O . VAL A 1 82 ? 1.234 -7.024 7.156 1.00 95.75 82 VAL A O 1
ATOM 617 N N . TRP A 1 83 ? 3.311 -7.391 6.396 1.00 96.44 83 TRP A N 1
ATOM 618 C CA . TRP A 1 83 ? 3.794 -7.883 7.687 1.00 96.44 83 TRP A CA 1
ATOM 619 C C . TRP A 1 83 ? 3.729 -6.803 8.771 1.00 96.44 83 TRP A C 1
ATOM 621 O O . TRP A 1 83 ? 3.179 -7.062 9.838 1.00 96.44 83 TRP A O 1
ATOM 631 N N . LYS A 1 84 ? 4.201 -5.581 8.479 1.00 96.62 84 LYS A N 1
ATOM 632 C CA . LYS A 1 84 ? 4.093 -4.431 9.397 1.00 96.62 84 LYS A CA 1
ATOM 633 C C . LYS A 1 84 ? 2.645 -4.144 9.794 1.00 96.62 84 LYS A C 1
ATOM 635 O O . LYS A 1 84 ? 2.385 -3.806 10.946 1.00 96.62 84 LYS A O 1
ATOM 640 N N . PHE A 1 85 ? 1.714 -4.264 8.849 1.00 96.81 85 PHE A N 1
ATOM 641 C CA . PHE A 1 85 ? 0.292 -4.070 9.103 1.00 96.81 85 PHE A CA 1
ATOM 642 C C . PHE A 1 85 ? -0.271 -5.138 10.049 1.00 96.81 85 PHE A C 1
ATOM 644 O O . PHE A 1 85 ? -1.012 -4.807 10.968 1.00 96.81 85 PHE A O 1
ATOM 651 N N . PHE A 1 86 ? 0.070 -6.413 9.875 1.00 95.44 86 PHE A N 1
ATOM 652 C CA . PHE A 1 86 ? -0.435 -7.458 10.771 1.00 95.44 86 PHE A CA 1
ATOM 653 C C . PHE A 1 86 ? 0.265 -7.483 12.132 1.00 95.44 86 PHE A C 1
ATOM 655 O O . PHE A 1 86 ? -0.356 -7.870 13.116 1.00 95.44 86 PHE A O 1
ATOM 662 N N . SER A 1 87 ? 1.522 -7.041 12.210 1.00 96.44 87 SER A N 1
ATOM 663 C CA . SER A 1 87 ? 2.316 -7.053 13.442 1.00 96.44 87 SER A CA 1
ATOM 664 C C . SER A 1 87 ? 2.089 -5.843 14.356 1.00 96.44 87 SER A C 1
ATOM 666 O O . SER A 1 87 ? 2.856 -5.649 15.294 1.00 96.44 87 SER A O 1
ATOM 668 N N . GLN A 1 88 ? 1.123 -4.970 14.059 1.00 91.38 88 GLN A N 1
ATOM 669 C CA . GLN A 1 88 ? 0.878 -3.745 14.833 1.00 91.38 88 GLN A CA 1
ATOM 670 C C . GLN A 1 88 ? -0.007 -3.954 16.079 1.00 91.38 88 GLN A C 1
ATOM 672 O O . GLN A 1 88 ? -0.376 -2.969 16.718 1.00 91.38 88 GLN A O 1
ATOM 677 N N . PHE A 1 89 ? -0.355 -5.206 16.395 1.00 87.75 89 PHE A N 1
ATOM 678 C CA . PHE A 1 89 ? -1.264 -5.614 17.469 1.00 87.75 89 PHE A CA 1
ATOM 679 C C . PHE A 1 89 ? -0.595 -6.568 18.452 1.00 87.75 89 PHE A C 1
ATOM 681 O O . PHE A 1 89 ? 0.184 -7.432 17.986 1.00 87.75 89 PHE A O 1
#

Secondary structure (DSSP, 8-state):
--SSS-HHHHHHHHHHHHHHTTPPP-----PPTT---EEEEEPTTPPTT---EEEEESS-S-TTB-TTS-B-TTT-SHHHHHHHHHTT-

pLDDT: mean 94.5, std 4.98, range [64.12, 98.5]

Foldseek 3Di:
DEPPCDVVNVVVVLVVLCVVQVFDDDDDDADDAPQQDKDKDWTHPGHPPRTGIDIHGNAYDEDQRARVGDRDVVHRCVVVVVVVVVPPD